Protein AF-A0A246RI44-F1 (afdb_monomer_lite)

Organism: NCBI:txid1185415

Sequence (104 aa):
MRSVHPERLMTLTTTYSGPARLILAGGARISGMASLSTNQRGGLNGWGGTFRPDEITTDLRNAVEGLQLELPYDRVGTVAVTGLRKLLATQVLMSLAGRGPAPF

pLDDT: mean 78.3, std 15.12, range [39.66, 93.5]

Secondary structure (DSSP, 8-state):
--------------EEEEEEEEEPTTS-EEEEEEEEE--GGG-TTEEEEEEEESS--HHHHH--SSEEEEETTTEEEEEEEEEEEE-SSS-EEEEEEEESS---

Foldseek 3Di:
DDDDDPPPVPPPFPWDWAWKWKQAQVRDTFIWIWIKTPPVPPDDFKIWTKTKTPFDDPSNVVGQPPMWMADPPRQIFHWGFPDWADPDPTIIMTIIMTGHHDSD

Structure (mmCIF, N/CA/C/O backbone):
data_AF-A0A246RI44-F1
#
_entry.id   AF-A0A246RI44-F1
#
loop_
_atom_site.group_PDB
_atom_site.id
_atom_site.type_symbol
_atom_site.label_atom_id
_atom_site.label_alt_id
_atom_site.label_comp_id
_atom_site.label_asym_id
_atom_site.label_entity_id
_atom_site.label_seq_id
_atom_site.pdbx_PDB_ins_code
_atom_site.Cartn_x
_atom_site.Cartn_y
_atom_site.Cartn_z
_atom_site.occupancy
_atom_site.B_iso_or_equiv
_atom_site.auth_seq_id
_atom_site.auth_comp_id
_atom_site.auth_asym_id
_atom_site.auth_atom_id
_atom_site.pdbx_PDB_model_num
ATOM 1 N N . MET A 1 1 ? 48.885 19.390 -6.237 1.00 43.50 1 MET A N 1
ATOM 2 C CA 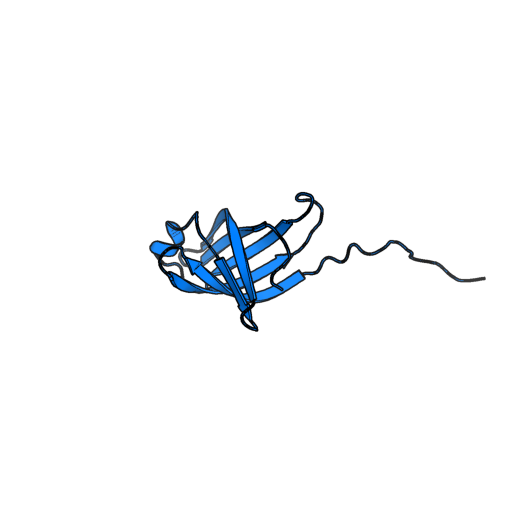. MET A 1 1 ? 47.914 19.126 -7.318 1.00 43.50 1 MET A CA 1
ATOM 3 C C . MET A 1 1 ? 46.693 18.463 -6.686 1.00 43.50 1 MET A C 1
ATOM 5 O O . MET A 1 1 ? 46.787 17.321 -6.260 1.00 43.50 1 MET A O 1
ATOM 9 N N . ARG A 1 2 ? 45.612 19.220 -6.455 1.00 43.88 2 ARG A N 1
ATOM 10 C CA . ARG A 1 2 ? 44.346 18.702 -5.906 1.00 43.88 2 ARG A CA 1
ATOM 11 C C . ARG A 1 2 ? 43.468 18.265 -7.079 1.00 43.88 2 ARG A C 1
ATOM 13 O O . ARG A 1 2 ? 43.229 19.098 -7.940 1.00 43.88 2 ARG A O 1
ATOM 20 N N . SER A 1 3 ? 42.971 17.030 -7.077 1.00 39.66 3 SER A N 1
ATOM 21 C CA . SER A 1 3 ? 41.554 16.766 -7.367 1.00 39.66 3 SER A CA 1
ATOM 22 C C . SER A 1 3 ? 41.204 15.319 -7.021 1.00 39.66 3 SER A C 1
ATOM 24 O O . SER A 1 3 ? 41.503 14.379 -7.755 1.00 39.66 3 SER A O 1
ATOM 26 N N . VAL A 1 4 ? 40.590 15.159 -5.852 1.00 48.78 4 VAL A N 1
ATOM 27 C CA . VAL A 1 4 ? 39.813 13.976 -5.480 1.00 48.78 4 VAL A CA 1
ATOM 28 C C . VAL A 1 4 ? 38.692 13.798 -6.506 1.00 48.78 4 VAL A C 1
ATOM 30 O O . VAL A 1 4 ? 37.872 14.695 -6.666 1.00 48.78 4 VAL A O 1
ATOM 33 N N . HIS A 1 5 ? 38.662 12.662 -7.201 1.00 42.47 5 HIS A N 1
ATOM 34 C CA . HIS A 1 5 ? 37.533 12.258 -8.040 1.00 42.47 5 HIS A CA 1
ATOM 35 C C . HIS A 1 5 ? 36.667 11.277 -7.238 1.00 42.47 5 HIS A C 1
ATOM 37 O O . HIS A 1 5 ? 37.057 10.118 -7.085 1.00 42.47 5 HIS A O 1
ATOM 43 N N . PRO A 1 6 ? 35.521 11.698 -6.678 1.00 45.72 6 PRO A N 1
ATOM 44 C CA . PRO A 1 6 ? 34.577 10.783 -6.059 1.00 45.72 6 PRO A CA 1
ATOM 45 C C . PRO A 1 6 ? 33.673 10.166 -7.136 1.00 45.72 6 PRO A C 1
ATOM 47 O O . PRO A 1 6 ? 32.471 10.393 -7.149 1.00 45.72 6 PRO A O 1
ATOM 50 N N . GLU A 1 7 ? 34.220 9.334 -8.020 1.00 49.16 7 GLU A N 1
ATOM 51 C CA . GLU A 1 7 ? 33.424 8.535 -8.974 1.00 49.16 7 GLU A CA 1
ATOM 52 C C . GLU A 1 7 ? 32.888 7.263 -8.282 1.00 49.16 7 GLU A C 1
ATOM 54 O O . GLU A 1 7 ? 32.915 6.152 -8.809 1.00 49.16 7 GLU A O 1
ATOM 59 N N . ARG A 1 8 ? 32.393 7.410 -7.047 1.00 43.38 8 ARG A N 1
ATOM 60 C CA . ARG A 1 8 ? 31.475 6.437 -6.460 1.00 43.38 8 ARG A CA 1
ATOM 61 C C . ARG A 1 8 ? 30.129 6.777 -7.075 1.00 43.38 8 ARG A C 1
ATOM 63 O O . ARG A 1 8 ? 29.426 7.610 -6.513 1.00 43.38 8 ARG A O 1
ATOM 70 N N . LEU A 1 9 ? 29.824 6.192 -8.238 1.00 49.47 9 LEU A N 1
ATOM 71 C CA . LEU A 1 9 ? 28.492 6.221 -8.848 1.00 49.47 9 LEU A CA 1
ATOM 72 C C . LEU A 1 9 ? 27.472 5.978 -7.737 1.00 49.47 9 LEU A C 1
ATOM 74 O O . LEU A 1 9 ? 27.310 4.865 -7.232 1.00 49.47 9 LEU A O 1
ATOM 78 N N . MET A 1 10 ? 26.876 7.077 -7.285 1.00 46.97 10 MET A N 1
ATOM 79 C CA . MET A 1 10 ? 25.803 7.082 -6.321 1.00 46.97 10 MET A CA 1
ATOM 80 C C . MET A 1 10 ? 24.724 6.222 -6.951 1.00 46.97 10 MET A C 1
ATOM 82 O O . MET A 1 10 ? 24.185 6.574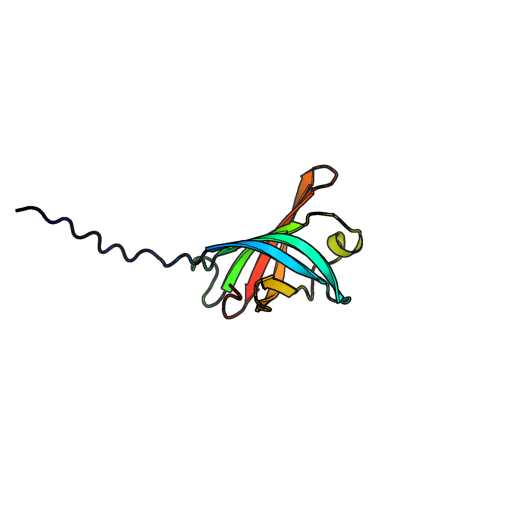 -7.997 1.00 46.97 10 MET A O 1
ATOM 86 N N . THR A 1 11 ? 24.453 5.062 -6.359 1.00 50.16 11 THR A N 1
ATOM 87 C CA . THR A 1 11 ? 23.245 4.302 -6.654 1.00 50.16 11 THR A CA 1
ATOM 88 C C . THR A 1 11 ? 22.099 5.305 -6.603 1.00 50.16 11 THR A C 1
ATOM 90 O O . THR A 1 11 ? 21.828 5.841 -5.525 1.00 50.16 11 THR A O 1
ATOM 93 N N . LEU A 1 12 ? 21.507 5.631 -7.760 1.00 51.38 12 LEU A N 1
ATOM 94 C CA . LEU A 1 12 ? 20.358 6.527 -7.872 1.00 51.38 12 LEU A CA 1
ATOM 95 C C . LEU A 1 12 ? 19.232 5.881 -7.073 1.00 51.38 12 LEU A C 1
ATOM 97 O O . LEU A 1 12 ? 18.485 5.032 -7.552 1.00 51.38 12 LEU A O 1
ATOM 101 N N . THR A 1 13 ? 19.191 6.216 -5.790 1.00 58.53 13 THR A N 1
ATOM 102 C CA . THR A 1 13 ? 18.172 5.753 -4.867 1.00 58.53 13 THR A CA 1
ATOM 103 C C . THR A 1 13 ? 17.025 6.714 -5.068 1.00 58.53 13 THR A C 1
ATOM 105 O O . THR A 1 13 ? 16.845 7.656 -4.295 1.00 58.53 13 THR A O 1
ATOM 108 N N . THR A 1 14 ? 16.302 6.544 -6.173 1.00 66.62 14 THR A N 1
ATOM 109 C CA . THR A 1 14 ? 15.111 7.344 -6.415 1.00 66.62 14 THR A CA 1
ATOM 110 C C . THR A 1 14 ? 14.139 6.984 -5.305 1.00 66.62 14 THR A C 1
ATOM 112 O O . THR A 1 14 ? 13.715 5.833 -5.168 1.00 66.62 14 THR A O 1
ATOM 115 N N . THR A 1 15 ? 13.916 7.961 -4.432 1.00 78.00 15 THR A N 1
ATOM 116 C CA . THR A 1 15 ? 13.123 7.809 -3.223 1.00 78.00 15 THR A CA 1
ATOM 117 C C . THR A 1 15 ? 11.956 8.765 -3.327 1.00 78.00 15 THR A C 1
ATOM 119 O O . THR A 1 15 ? 12.148 9.972 -3.453 1.00 78.00 15 THR A O 1
ATOM 122 N N . TYR A 1 16 ? 10.752 8.223 -3.274 1.00 86.56 16 TYR A N 1
ATOM 123 C CA . TYR A 1 16 ? 9.540 9.001 -3.120 1.00 86.56 16 TYR A CA 1
ATOM 124 C C . TYR A 1 16 ? 9.197 9.089 -1.641 1.00 86.56 16 TYR A C 1
ATOM 126 O O . TYR A 1 16 ? 9.228 8.084 -0.936 1.00 86.56 16 TYR A O 1
ATOM 134 N N . SER A 1 17 ? 8.851 10.280 -1.167 1.00 89.19 17 SER A N 1
ATOM 135 C CA . SER A 1 17 ? 8.324 10.478 0.177 1.00 89.19 17 SER A CA 1
ATOM 136 C C . SER A 1 17 ? 7.232 11.527 0.111 1.00 89.19 17 SER A C 1
ATOM 138 O O . SER A 1 17 ? 7.520 12.700 -0.124 1.00 89.19 17 SER A O 1
ATOM 140 N N . GLY A 1 18 ? 5.983 11.117 0.295 1.00 91.62 18 GLY A N 1
ATOM 141 C CA . GLY A 1 18 ? 4.866 12.032 0.130 1.00 91.62 18 GLY A CA 1
ATOM 142 C C . GLY A 1 18 ? 3.489 11.388 0.268 1.00 91.62 18 GLY A C 1
ATOM 143 O O . GLY A 1 18 ? 3.388 10.201 0.598 1.00 91.62 18 GLY A O 1
ATOM 144 N N . PRO A 1 19 ? 2.434 12.185 0.030 1.00 93.00 19 PRO A N 1
ATOM 145 C CA . PRO A 1 19 ? 1.052 11.733 0.095 1.00 93.00 19 PRO A CA 1
ATOM 146 C C . PRO A 1 19 ? 0.734 10.720 -1.004 1.00 93.00 19 PRO A C 1
ATOM 148 O O . PRO A 1 19 ? 0.894 11.007 -2.187 1.00 93.00 19 PRO A O 1
ATOM 151 N N . ALA A 1 20 ? 0.214 9.566 -0.617 1.00 93.50 20 ALA A N 1
ATOM 152 C CA . ALA A 1 20 ? -0.204 8.504 -1.517 1.00 93.50 20 ALA A CA 1
ATOM 153 C C . ALA A 1 20 ? -1.569 7.957 -1.094 1.00 93.50 20 ALA A C 1
ATOM 155 O O . ALA A 1 20 ? -2.034 8.172 0.029 1.00 93.50 20 ALA A O 1
ATOM 156 N N . ARG A 1 21 ? -2.207 7.215 -1.991 1.00 93.44 21 ARG A N 1
ATOM 157 C CA . ARG A 1 21 ? -3.461 6.517 -1.734 1.00 93.44 21 ARG A CA 1
ATOM 158 C C . ARG A 1 21 ? -3.278 5.033 -1.980 1.00 93.44 21 ARG A C 1
ATOM 160 O O . ARG A 1 21 ? -2.874 4.620 -3.060 1.00 93.44 21 ARG A O 1
ATOM 167 N N . LEU A 1 22 ? -3.593 4.222 -0.983 1.00 91.50 22 LEU A N 1
ATOM 168 C CA . LEU A 1 22 ? -3.669 2.781 -1.150 1.00 91.50 22 LEU A CA 1
ATOM 169 C C . LEU A 1 22 ? -5.072 2.418 -1.639 1.00 91.50 22 LEU A C 1
ATOM 171 O O . LEU A 1 22 ? -6.065 2.744 -0.989 1.00 91.50 22 LEU A O 1
ATOM 175 N N . ILE A 1 23 ? -5.148 1.756 -2.783 1.00 91.81 23 ILE A N 1
ATOM 176 C CA . ILE A 1 23 ? -6.376 1.231 -3.367 1.00 91.81 23 ILE A CA 1
ATOM 177 C C . ILE A 1 23 ? -6.443 -0.255 -3.021 1.00 91.81 23 ILE A C 1
ATOM 179 O O . ILE A 1 23 ? -5.552 -1.034 -3.370 1.00 91.81 23 ILE A O 1
ATOM 183 N N . LEU A 1 24 ? -7.493 -0.641 -2.303 1.00 89.88 24 LEU A N 1
ATOM 184 C CA . LEU A 1 24 ? -7.763 -2.032 -1.958 1.00 89.88 24 LEU A CA 1
ATOM 185 C C . LEU A 1 24 ? -8.410 -2.756 -3.144 1.00 89.88 24 LEU A C 1
ATOM 187 O O . LEU A 1 24 ? -9.064 -2.123 -3.971 1.00 89.88 24 LEU A O 1
ATOM 191 N N . ALA A 1 25 ? -8.328 -4.088 -3.181 1.00 85.19 25 ALA A N 1
ATOM 192 C CA . ALA A 1 25 ? -8.968 -4.903 -4.221 1.00 85.19 25 ALA A CA 1
ATOM 193 C C . ALA A 1 25 ? -10.488 -4.648 -4.357 1.00 85.19 25 ALA A C 1
ATOM 195 O O . ALA A 1 25 ? -11.048 -4.787 -5.439 1.00 85.19 25 ALA A O 1
ATOM 196 N N . GLY A 1 26 ? -11.150 -4.223 -3.273 1.00 81.00 26 GLY A N 1
ATOM 197 C CA . GLY A 1 26 ? -12.560 -3.814 -3.267 1.00 81.00 26 GLY A CA 1
ATOM 198 C C . GLY A 1 26 ? -12.834 -2.389 -3.772 1.00 81.00 26 GLY A C 1
ATOM 199 O O . GLY A 1 26 ? -13.961 -1.918 -3.663 1.00 81.00 26 GLY A O 1
ATOM 200 N N . GLY A 1 27 ? -11.825 -1.665 -4.268 1.00 84.19 27 GLY A N 1
ATOM 201 C CA . GLY A 1 27 ? -11.947 -0.290 -4.772 1.00 84.19 27 GLY A CA 1
ATOM 202 C C . GLY A 1 27 ? -11.929 0.805 -3.697 1.00 84.19 27 GLY A C 1
ATOM 203 O O . GLY A 1 27 ? -11.967 1.992 -4.028 1.00 84.19 27 GLY A O 1
ATOM 204 N N . ALA A 1 28 ? -11.843 0.435 -2.416 1.00 88.50 28 ALA A N 1
ATOM 205 C CA . ALA A 1 28 ? -11.675 1.386 -1.322 1.00 88.50 28 ALA A CA 1
ATOM 206 C C . ALA A 1 28 ? -10.324 2.109 -1.439 1.00 88.50 28 ALA A C 1
ATOM 208 O O . ALA A 1 28 ? -9.300 1.475 -1.689 1.00 88.50 28 ALA A O 1
ATOM 209 N N . ARG A 1 29 ? -10.324 3.433 -1.244 1.00 90.62 29 ARG A N 1
ATOM 210 C CA . ARG A 1 29 ? -9.127 4.281 -1.323 1.00 90.62 29 ARG A CA 1
ATOM 211 C C . ARG A 1 29 ? -8.786 4.820 0.056 1.00 90.62 29 ARG A C 1
ATOM 213 O O . ARG A 1 29 ? -9.637 5.425 0.701 1.00 90.62 29 ARG A O 1
ATOM 220 N N . ILE A 1 30 ? -7.547 4.624 0.483 1.00 90.81 30 ILE A N 1
ATOM 221 C CA . ILE A 1 30 ? -7.060 5.022 1.802 1.0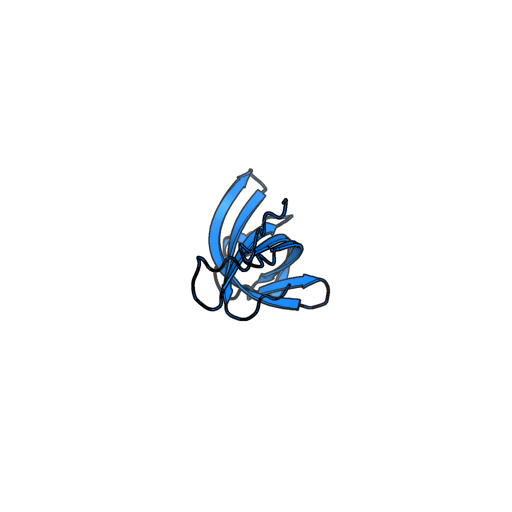0 90.81 30 ILE A CA 1
ATOM 222 C C . ILE A 1 30 ? -5.916 6.001 1.615 1.00 90.81 30 ILE A C 1
ATOM 224 O O . ILE A 1 30 ? -4.882 5.643 1.057 1.00 90.81 30 ILE A O 1
ATOM 228 N N . SER A 1 31 ? -6.098 7.229 2.084 1.00 92.69 31 SER A N 1
ATOM 229 C CA . SER A 1 31 ? -5.048 8.246 2.075 1.00 92.69 31 SER A CA 1
ATOM 230 C C . SER A 1 31 ? -3.990 7.959 3.139 1.00 92.69 31 SER A C 1
ATOM 232 O O . SER A 1 31 ? -4.273 7.384 4.195 1.00 92.69 31 SER A O 1
ATOM 234 N N . GLY A 1 32 ? -2.756 8.339 2.839 1.00 92.06 32 GLY A N 1
ATOM 235 C CA . GLY A 1 32 ?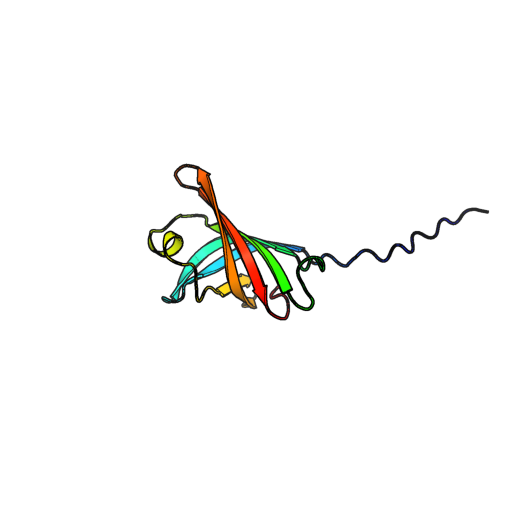 -1.652 8.224 3.771 1.00 92.06 32 GLY A CA 1
ATOM 236 C C . GLY A 1 32 ? -0.347 8.760 3.209 1.00 92.06 32 GLY A C 1
ATOM 237 O O . GLY A 1 32 ? -0.295 9.375 2.146 1.00 92.06 32 GLY A O 1
ATOM 238 N N . MET A 1 33 ? 0.737 8.476 3.916 1.00 93.12 33 MET A N 1
ATOM 239 C CA . MET A 1 33 ? 2.094 8.833 3.515 1.00 93.12 33 MET A CA 1
ATOM 240 C C . MET A 1 33 ? 2.849 7.589 3.052 1.00 93.12 33 MET A C 1
ATOM 242 O O . MET A 1 33 ? 3.009 6.636 3.820 1.00 93.12 33 MET A O 1
ATOM 246 N N . ALA A 1 34 ? 3.351 7.604 1.818 1.00 91.81 34 ALA A N 1
ATOM 247 C CA . ALA A 1 34 ? 4.247 6.574 1.305 1.00 91.81 34 ALA A CA 1
ATOM 248 C C . ALA A 1 34 ? 5.697 7.060 1.316 1.00 91.81 34 ALA A C 1
ATOM 250 O O . ALA A 1 34 ? 5.993 8.198 0.953 1.00 91.81 34 ALA A O 1
ATOM 251 N N . SER A 1 35 ? 6.605 6.166 1.690 1.00 90.31 35 SER A N 1
ATOM 252 C CA . SER A 1 35 ? 8.043 6.325 1.515 1.00 90.31 35 SER A CA 1
ATOM 253 C C . SER A 1 35 ? 8.551 5.135 0.715 1.00 90.31 35 SER A C 1
ATOM 255 O O . SER A 1 35 ? 8.605 4.029 1.246 1.00 90.31 35 SER A O 1
ATOM 257 N N . LEU A 1 36 ? 8.849 5.336 -0.567 1.00 88.56 36 LEU A N 1
ATOM 258 C CA . LEU A 1 36 ? 9.225 4.293 -1.522 1.00 88.56 36 LEU A CA 1
ATOM 259 C C . LEU A 1 36 ? 10.644 4.525 -2.014 1.00 88.56 36 LEU A C 1
ATOM 261 O O . LEU A 1 36 ? 11.061 5.663 -2.168 1.00 88.56 36 LEU A O 1
ATOM 265 N N . SER A 1 37 ? 11.366 3.456 -2.315 1.00 83.75 37 SER A N 1
ATOM 266 C CA . SER A 1 37 ? 12.708 3.509 -2.878 1.00 83.75 37 SER A CA 1
ATOM 267 C C . SER A 1 37 ? 12.937 2.360 -3.854 1.00 83.75 37 SER A C 1
ATOM 269 O O . SER A 1 37 ? 12.489 1.230 -3.640 1.00 83.75 37 SER A O 1
ATOM 271 N N . THR A 1 38 ? 13.684 2.632 -4.916 1.00 78.75 38 THR A N 1
ATOM 272 C CA . THR A 1 38 ? 14.234 1.617 -5.825 1.00 78.75 38 THR A CA 1
ATOM 273 C C . THR A 1 38 ? 15.608 1.175 -5.325 1.00 78.75 38 THR A C 1
ATOM 275 O O . THR A 1 38 ? 16.615 1.326 -6.015 1.00 78.75 38 THR A O 1
ATOM 278 N N . ASN A 1 39 ? 15.711 0.712 -4.076 1.00 65.50 39 ASN A N 1
ATOM 279 C CA . ASN A 1 39 ? 17.003 0.244 -3.584 1.00 65.50 39 ASN A CA 1
ATOM 280 C C . ASN A 1 39 ? 17.293 -1.134 -4.204 1.00 65.50 39 ASN A C 1
ATOM 282 O O . ASN A 1 39 ? 16.594 -2.106 -3.924 1.00 65.50 39 ASN A O 1
ATOM 286 N N . GLN A 1 40 ? 18.334 -1.224 -5.038 1.00 54.19 40 GLN A N 1
ATOM 287 C CA . GLN A 1 40 ? 18.695 -2.404 -5.848 1.00 54.19 40 GLN A CA 1
ATOM 288 C C . GLN A 1 40 ? 19.046 -3.672 -5.041 1.00 54.19 40 GLN A C 1
ATOM 290 O O . GLN A 1 40 ? 19.409 -4.700 -5.606 1.00 54.19 40 GLN A O 1
ATOM 295 N N . ARG A 1 41 ? 18.932 -3.634 -3.711 1.00 56.81 41 ARG A N 1
ATOM 296 C CA . ARG A 1 41 ? 19.245 -4.758 -2.823 1.00 56.81 41 ARG A CA 1
ATOM 297 C C . ARG A 1 41 ? 18.129 -5.817 -2.751 1.00 56.81 41 ARG A C 1
ATOM 299 O O . ARG A 1 41 ? 18.349 -6.862 -2.152 1.00 56.81 41 ARG A O 1
ATOM 306 N N . GLY A 1 42 ? 16.956 -5.553 -3.342 1.00 49.19 42 GLY A N 1
ATOM 307 C CA . GLY A 1 42 ? 15.752 -6.398 -3.256 1.00 49.19 42 GLY A CA 1
ATOM 308 C C . GLY A 1 42 ? 15.424 -7.276 -4.473 1.00 49.19 42 GLY A C 1
ATOM 309 O O . GLY A 1 42 ? 14.391 -7.937 -4.466 1.00 49.19 42 GLY A O 1
ATOM 310 N N . GLY A 1 43 ? 16.267 -7.312 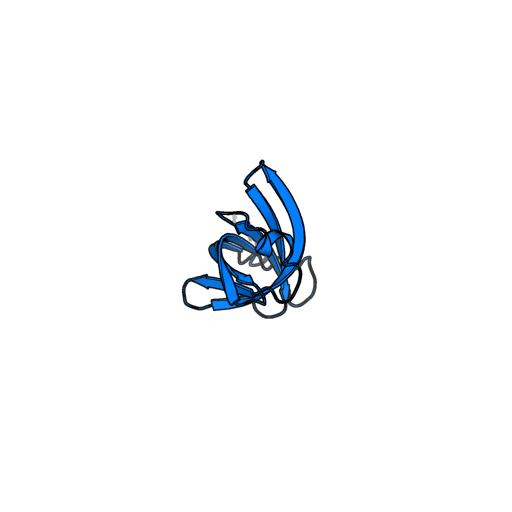-5.506 1.00 50.31 43 GLY A N 1
ATOM 311 C CA . GLY A 1 43 ? 16.021 -8.115 -6.709 1.00 50.31 43 GLY A CA 1
ATOM 312 C C . GLY A 1 43 ? 15.685 -7.276 -7.942 1.00 50.31 43 GLY A C 1
ATOM 313 O O . GLY A 1 43 ? 15.176 -6.162 -7.857 1.00 50.31 43 GLY A O 1
ATOM 314 N N . LEU A 1 44 ? 16.028 -7.839 -9.099 1.00 51.97 44 LEU A N 1
ATOM 315 C CA . LEU A 1 44 ? 16.426 -7.160 -10.336 1.00 51.97 44 LEU A CA 1
ATOM 316 C C . LEU A 1 44 ? 15.479 -6.115 -10.957 1.00 51.97 44 LEU A C 1
ATOM 318 O O . LEU A 1 44 ? 15.933 -5.451 -11.871 1.00 51.97 44 LEU A O 1
ATOM 322 N N . ASN A 1 45 ? 14.233 -5.922 -10.510 1.00 60.19 45 ASN A N 1
ATOM 323 C CA . ASN A 1 45 ? 13.289 -4.946 -11.097 1.00 60.19 45 ASN A CA 1
ATOM 324 C C . ASN A 1 45 ? 12.170 -4.532 -10.113 1.00 60.19 45 ASN A C 1
ATOM 326 O O . ASN A 1 45 ? 11.003 -4.413 -10.496 1.00 60.19 45 ASN A O 1
ATOM 330 N N . GLY A 1 46 ? 12.488 -4.421 -8.822 1.00 73.00 46 GLY A N 1
ATOM 331 C CA . GLY A 1 46 ? 11.516 -4.090 -7.777 1.00 73.00 4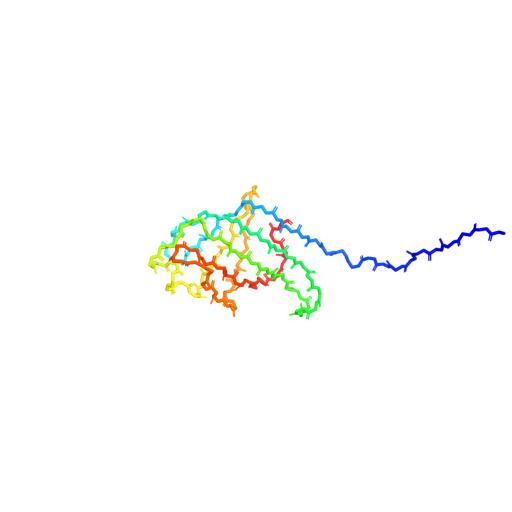6 GLY A CA 1
ATOM 332 C C . GLY A 1 46 ? 11.754 -2.720 -7.150 1.00 73.00 46 GLY A C 1
ATOM 333 O O . GLY A 1 46 ? 12.875 -2.215 -7.101 1.00 73.00 46 GLY A O 1
ATOM 334 N N . TRP A 1 47 ? 10.688 -2.147 -6.612 1.00 84.69 47 TRP A N 1
ATOM 335 C CA . TRP A 1 47 ? 10.735 -0.999 -5.712 1.00 84.69 47 TRP A CA 1
ATOM 336 C C . TRP A 1 47 ? 9.990 -1.374 -4.440 1.00 84.69 47 TRP A C 1
ATOM 338 O O . TRP A 1 47 ? 9.150 -2.268 -4.434 1.00 84.69 47 TRP A O 1
ATOM 348 N N . GLY A 1 48 ? 10.304 -0.734 -3.330 1.00 85.75 48 GLY A N 1
ATOM 349 C CA . GLY A 1 48 ? 9.663 -1.069 -2.069 1.00 85.75 48 GLY A CA 1
ATOM 350 C C . GLY A 1 48 ? 9.776 0.063 -1.083 1.00 85.75 48 GLY A C 1
ATOM 351 O O . GLY A 1 48 ? 10.439 1.067 -1.337 1.00 85.75 48 GLY A O 1
ATOM 352 N N . GLY A 1 49 ? 9.108 -0.078 0.045 1.00 88.75 49 GLY A N 1
ATOM 353 C CA . GLY A 1 49 ? 9.038 1.011 0.990 1.00 88.75 49 GLY A CA 1
ATOM 354 C C . GLY A 1 49 ? 8.047 0.770 2.097 1.00 88.75 49 GLY A C 1
ATOM 355 O O . GLY A 1 49 ? 7.751 -0.368 2.460 1.00 88.75 49 GLY A O 1
ATOM 356 N N . THR A 1 50 ? 7.535 1.865 2.631 1.00 91.06 50 THR A N 1
ATOM 357 C CA . THR A 1 50 ? 6.502 1.835 3.650 1.00 91.06 50 THR A CA 1
ATOM 358 C C . THR A 1 50 ? 5.331 2.735 3.303 1.00 91.06 50 THR A C 1
ATOM 360 O O . THR A 1 50 ? 5.501 3.750 2.633 1.00 91.06 50 THR A O 1
ATOM 363 N N . PHE A 1 51 ? 4.147 2.364 3.775 1.00 91.50 51 PHE A N 1
ATOM 364 C CA . PHE A 1 51 ? 2.939 3.170 3.701 1.00 91.50 51 PHE A CA 1
ATOM 365 C C . PHE A 1 51 ? 2.335 3.319 5.091 1.00 91.50 51 PHE A C 1
ATOM 367 O O . PHE A 1 51 ? 2.173 2.345 5.834 1.00 91.50 51 PHE A O 1
ATOM 374 N N . ARG A 1 52 ? 2.034 4.563 5.448 1.00 92.00 52 ARG A N 1
ATOM 375 C CA . ARG A 1 52 ? 1.381 4.947 6.693 1.00 92.00 52 ARG A CA 1
ATOM 376 C C . ARG A 1 52 ? 0.004 5.490 6.345 1.00 92.00 52 ARG A C 1
ATOM 378 O O . ARG A 1 52 ? -0.061 6.633 5.904 1.00 92.00 52 ARG A O 1
ATOM 385 N N . PRO A 1 53 ? -1.062 4.701 6.506 1.00 90.75 53 PRO A N 1
ATOM 386 C CA . PRO A 1 53 ? -2.412 5.207 6.341 1.00 90.75 53 PRO A CA 1
ATOM 387 C C . PRO A 1 53 ? -2.705 6.254 7.416 1.00 90.75 53 PRO A C 1
ATOM 389 O O . PRO A 1 53 ? -2.258 6.111 8.561 1.00 90.75 53 PRO A O 1
ATOM 392 N N . ASP A 1 54 ? -3.483 7.267 7.055 1.00 89.19 54 ASP A N 1
ATOM 393 C CA . ASP A 1 54 ? -3.949 8.273 8.013 1.00 89.19 54 ASP A CA 1
ATOM 394 C C . ASP A 1 54 ? -4.990 7.674 8.975 1.00 89.19 54 ASP A C 1
ATOM 396 O O . ASP A 1 54 ? -5.043 8.032 10.152 1.00 89.19 54 ASP A O 1
ATOM 400 N N . GLU A 1 55 ? -5.755 6.686 8.497 1.00 85.19 55 GLU A N 1
ATOM 401 C CA . GLU A 1 55 ? -6.781 5.974 9.256 1.00 85.19 55 GLU A CA 1
ATOM 402 C C . GLU A 1 55 ? -6.668 4.456 9.074 1.00 85.19 55 GLU A C 1
ATOM 404 O O . GLU A 1 55 ? -6.422 3.948 7.979 1.00 85.19 55 GLU A O 1
ATOM 409 N N . ILE A 1 56 ? -6.887 3.699 10.152 1.00 82.12 56 ILE A N 1
ATOM 410 C CA . ILE A 1 56 ? -6.959 2.237 10.078 1.00 82.12 56 ILE A CA 1
ATOM 411 C C . ILE A 1 56 ? -8.412 1.810 9.952 1.00 82.12 56 ILE A C 1
ATOM 413 O O . ILE A 1 56 ? -9.159 1.858 10.930 1.00 82.12 56 ILE A O 1
ATOM 417 N N . THR A 1 57 ? -8.775 1.285 8.789 1.00 81.31 57 THR A N 1
ATOM 418 C CA . THR A 1 57 ? -10.063 0.620 8.589 1.00 81.31 57 THR A CA 1
ATOM 419 C C . THR A 1 57 ? -9.943 -0.891 8.800 1.00 81.31 57 THR A C 1
ATOM 421 O O . THR A 1 57 ? -8.854 -1.472 8.743 1.00 81.31 57 THR A O 1
ATOM 424 N N . THR A 1 58 ? -11.068 -1.553 9.069 1.00 80.00 58 THR A N 1
ATOM 425 C CA . THR A 1 58 ? -11.127 -3.023 9.140 1.00 80.00 58 THR A CA 1
ATOM 426 C C . THR A 1 58 ? -10.716 -3.650 7.808 1.00 80.00 58 THR A C 1
ATOM 428 O O . THR A 1 58 ? -9.957 -4.617 7.797 1.00 80.00 58 THR A O 1
ATOM 431 N N . ASP A 1 59 ? -11.124 -3.040 6.694 1.00 79.75 59 ASP A N 1
ATOM 432 C CA . ASP A 1 59 ? -10.781 -3.495 5.345 1.00 79.75 59 ASP A CA 1
ATOM 433 C C . ASP A 1 59 ? -9.274 -3.456 5.111 1.00 79.75 59 ASP A C 1
ATOM 435 O O . ASP A 1 59 ? -8.701 -4.405 4.587 1.00 79.75 59 ASP A O 1
ATOM 439 N N . LEU A 1 60 ? -8.607 -2.404 5.589 1.00 80.62 60 LEU A N 1
ATOM 440 C CA . LEU A 1 60 ? -7.160 -2.263 5.493 1.00 80.62 60 LEU A CA 1
ATOM 441 C C . LEU A 1 60 ? -6.397 -3.329 6.274 1.00 80.62 60 LEU A C 1
ATOM 443 O O . LEU A 1 60 ? -5.347 -3.784 5.832 1.00 80.62 60 LEU A O 1
ATOM 447 N N . ARG A 1 61 ? -6.910 -3.729 7.442 1.00 77.31 61 ARG A N 1
ATOM 448 C CA . ARG A 1 61 ? -6.301 -4.803 8.241 1.00 77.31 61 ARG A CA 1
ATOM 449 C C . ARG A 1 61 ? -6.413 -6.163 7.559 1.00 77.31 61 ARG A C 1
ATOM 451 O O . ARG A 1 61 ? -5.538 -6.998 7.760 1.00 77.31 61 ARG A O 1
ATOM 458 N N . ASN A 1 62 ? -7.472 -6.365 6.782 1.00 77.12 62 ASN A N 1
ATOM 459 C CA . ASN A 1 62 ? -7.724 -7.608 6.061 1.00 77.12 62 ASN A CA 1
ATOM 460 C C . ASN A 1 62 ? -7.122 -7.605 4.647 1.00 77.12 62 ASN A C 1
ATOM 462 O O . ASN A 1 62 ? -7.011 -8.659 4.024 1.00 77.12 62 ASN A O 1
ATOM 466 N N . ALA A 1 63 ? -6.724 -6.442 4.129 1.00 74.50 63 ALA A N 1
ATOM 467 C CA . ALA A 1 63 ? -6.185 -6.312 2.788 1.00 74.50 63 ALA A CA 1
ATOM 468 C C . ALA A 1 63 ? -4.687 -6.641 2.757 1.00 74.50 63 ALA A C 1
ATOM 470 O O . ALA A 1 63 ? -3.837 -5.854 3.171 1.00 74.50 63 ALA A O 1
ATOM 471 N N . VAL A 1 64 ? -4.375 -7.825 2.239 1.00 72.50 64 VAL A N 1
ATOM 472 C CA . VAL A 1 64 ? -3.001 -8.324 2.052 1.00 72.50 64 VAL A CA 1
ATOM 473 C C . VAL A 1 64 ? -2.646 -8.544 0.579 1.00 72.50 64 VAL A C 1
ATOM 475 O O . VAL A 1 64 ? -1.473 -8.509 0.214 1.00 72.50 64 VAL A O 1
ATOM 478 N N . GLU A 1 65 ? -3.655 -8.700 -0.279 1.00 79.56 65 GLU A N 1
ATOM 479 C CA . GLU A 1 65 ? -3.513 -9.015 -1.701 1.00 79.56 65 GLU A CA 1
ATOM 480 C C . GLU A 1 65 ? -4.290 -8.031 -2.581 1.00 79.56 65 GLU A C 1
ATOM 482 O O . GLU A 1 65 ? -5.220 -7.360 -2.130 1.00 79.56 65 GLU A O 1
ATOM 487 N N . GLY A 1 66 ? -3.894 -7.940 -3.856 1.00 82.88 66 GLY A N 1
ATOM 488 C CA . GLY A 1 66 ? -4.571 -7.094 -4.845 1.00 82.88 66 GLY A CA 1
ATOM 489 C C . GLY A 1 66 ? -4.497 -5.596 -4.539 1.00 82.88 66 GLY A C 1
ATOM 490 O O . GLY A 1 66 ? -5.391 -4.845 -4.917 1.00 82.88 66 GLY A O 1
ATOM 491 N N . LEU A 1 67 ? -3.455 -5.166 -3.827 1.00 89.38 67 LEU A N 1
ATOM 492 C CA . LEU A 1 67 ? -3.264 -3.778 -3.435 1.00 89.38 67 LEU A CA 1
ATOM 493 C C . LEU A 1 67 ? -2.600 -2.980 -4.558 1.00 89.38 67 LEU A C 1
ATOM 495 O O . LEU A 1 67 ? -1.643 -3.428 -5.199 1.00 89.38 67 LEU A O 1
ATOM 499 N N . GLN A 1 68 ? -3.073 -1.758 -4.757 1.00 91.38 68 GLN A N 1
ATOM 500 C CA . GLN A 1 68 ? -2.431 -0.789 -5.634 1.00 91.38 68 GLN A CA 1
ATOM 501 C C . GLN A 1 68 ? -2.089 0.465 -4.845 1.00 91.38 68 GLN A C 1
ATOM 503 O O . GLN A 1 68 ? -2.806 0.862 -3.932 1.00 91.38 68 GLN A O 1
ATOM 508 N N . LEU A 1 69 ? -0.972 1.084 -5.190 1.00 90.81 69 LEU A N 1
ATOM 509 C CA . LEU A 1 69 ? -0.551 2.349 -4.624 1.00 90.81 69 LEU A CA 1
ATOM 510 C C . LEU A 1 69 ? -0.648 3.415 -5.708 1.00 90.81 69 LEU A C 1
ATOM 512 O O . LEU A 1 69 ? 0.054 3.344 -6.716 1.00 90.81 69 LEU A O 1
ATOM 516 N N . GLU A 1 70 ? -1.530 4.376 -5.485 1.00 91.94 70 GLU A N 1
ATOM 517 C CA . GLU A 1 70 ? -1.702 5.579 -6.287 1.00 91.94 70 GLU A CA 1
ATOM 518 C C . GLU A 1 70 ? -0.879 6.709 -5.666 1.00 91.94 70 GLU A C 1
ATOM 520 O O . GLU A 1 70 ? -0.967 7.011 -4.474 1.00 91.94 70 GLU A O 1
ATOM 525 N N . LEU A 1 71 ? -0.046 7.321 -6.488 1.00 89.56 71 LEU A N 1
ATOM 526 C CA . LEU A 1 71 ? 0.771 8.480 -6.179 1.00 89.56 71 LEU A CA 1
ATOM 527 C C . LEU A 1 71 ? 0.168 9.712 -6.869 1.00 89.56 71 LEU A C 1
ATOM 529 O O . LEU A 1 71 ? -0.694 9.579 -7.743 1.00 89.56 71 LEU A O 1
ATOM 533 N N . PRO A 1 72 ? 0.619 10.929 -6.518 1.00 85.19 72 PRO A N 1
ATOM 534 C CA . PRO A 1 72 ? 0.221 12.132 -7.235 1.00 85.19 72 PRO A CA 1
ATOM 535 C C . PRO A 1 72 ? 0.495 12.012 -8.741 1.00 85.19 72 PRO A C 1
ATOM 537 O O . PRO A 1 72 ? 1.407 11.294 -9.156 1.00 85.19 72 PRO A O 1
ATOM 540 N N . TYR A 1 73 ? -0.258 12.765 -9.546 1.00 83.56 73 TYR A N 1
ATOM 541 C CA . TYR A 1 73 ? -0.191 12.730 -11.015 1.00 83.56 73 TYR A CA 1
ATOM 542 C C . TYR A 1 73 ? -0.642 11.393 -11.633 1.00 83.56 73 TYR A C 1
ATOM 544 O O . TYR A 1 73 ? -0.054 10.941 -12.614 1.00 83.56 73 TYR A O 1
ATOM 552 N N . ASP A 1 74 ? -1.660 10.757 -11.041 1.00 80.56 74 ASP A N 1
ATOM 553 C CA . ASP A 1 74 ? -2.316 9.532 -11.534 1.00 80.56 74 ASP A CA 1
ATOM 554 C C . ASP A 1 74 ? -1.371 8.340 -11.746 1.00 80.56 74 ASP A C 1
ATOM 556 O O . ASP A 1 74 ? -1.642 7.426 -12.531 1.00 80.56 74 ASP A O 1
ATOM 560 N N . ARG A 1 75 ? -0.234 8.324 -11.043 1.00 87.00 75 ARG A N 1
ATOM 561 C CA . ARG A 1 75 ? 0.723 7.229 -11.165 1.00 87.00 75 ARG A CA 1
ATOM 562 C C . ARG A 1 75 ? 0.334 6.092 -10.235 1.00 87.00 75 ARG A C 1
ATOM 564 O O . ARG A 1 75 ? 0.282 6.269 -9.023 1.00 87.00 75 ARG A O 1
ATOM 571 N N . VAL A 1 76 ? 0.102 4.910 -10.794 1.00 88.31 76 VAL A N 1
ATOM 572 C CA . VAL A 1 76 ? -0.362 3.742 -10.038 1.00 88.31 76 VAL A CA 1
ATOM 573 C C . VAL A 1 76 ? 0.609 2.582 -10.200 1.00 88.31 76 VAL A C 1
ATOM 575 O O . VAL A 1 76 ? 1.056 2.276 -11.304 1.00 88.31 76 VAL A O 1
ATOM 578 N N . GLY A 1 77 ? 0.920 1.910 -9.094 1.00 87.94 77 GLY A N 1
ATOM 579 C CA . GLY A 1 77 ? 1.739 0.703 -9.084 1.00 87.94 77 GLY A CA 1
ATOM 580 C C . GLY A 1 77 ? 1.106 -0.410 -8.262 1.00 87.94 77 GLY A C 1
ATOM 581 O O . GLY A 1 77 ? 0.558 -0.170 -7.189 1.00 87.94 77 GLY A O 1
ATOM 582 N N . THR A 1 78 ? 1.202 -1.647 -8.746 1.00 88.81 78 THR A N 1
ATOM 583 C CA . THR A 1 78 ? 0.776 -2.815 -7.962 1.00 88.81 78 THR A CA 1
ATOM 584 C C . THR A 1 78 ? 1.782 -3.072 -6.845 1.00 88.81 78 THR A C 1
ATOM 586 O O . THR A 1 78 ? 2.990 -3.122 -7.096 1.00 88.81 78 THR A O 1
ATOM 589 N N . VAL A 1 79 ? 1.282 -3.255 -5.625 1.00 87.81 79 VAL A N 1
ATOM 590 C CA . VAL A 1 79 ? 2.095 -3.503 -4.432 1.00 87.81 79 VAL A CA 1
ATOM 591 C C . VAL A 1 79 ? 1.621 -4.751 -3.705 1.00 87.81 79 VAL A C 1
ATOM 593 O O . VAL A 1 79 ? 0.438 -5.069 -3.670 1.00 87.81 79 VAL A O 1
ATOM 596 N N . ALA A 1 80 ? 2.561 -5.452 -3.091 1.00 87.00 80 ALA A N 1
ATOM 597 C CA . ALA A 1 80 ? 2.297 -6.493 -2.117 1.00 87.00 80 ALA A CA 1
ATOM 598 C C . ALA A 1 80 ? 2.695 -5.985 -0.730 1.00 87.00 80 ALA A C 1
ATOM 600 O O . ALA A 1 80 ? 3.740 -5.343 -0.576 1.00 87.00 80 ALA A O 1
ATOM 601 N N . VAL A 1 81 ? 1.886 -6.290 0.283 1.00 87.56 81 VAL A N 1
ATOM 602 C CA . VAL A 1 81 ? 2.262 -6.042 1.677 1.00 87.56 81 VAL A CA 1
ATOM 603 C C . VAL A 1 81 ? 3.198 -7.159 2.118 1.00 87.56 81 VAL A C 1
ATOM 605 O O . VAL A 1 81 ? 2.826 -8.327 2.146 1.00 87.56 81 VAL A O 1
ATOM 608 N N . THR A 1 82 ? 4.430 -6.797 2.458 1.00 85.56 82 THR A N 1
ATOM 609 C CA . THR A 1 82 ? 5.442 -7.734 2.969 1.00 85.56 82 THR A CA 1
ATOM 610 C C . THR A 1 82 ? 5.494 -7.759 4.492 1.00 85.56 82 THR A C 1
ATOM 612 O O . THR A 1 82 ? 6.074 -8.668 5.080 1.00 85.56 82 THR A O 1
ATOM 615 N N . GLY A 1 83 ? 4.875 -6.778 5.146 1.00 84.88 83 GLY A N 1
ATOM 616 C CA . GLY A 1 83 ? 4.766 -6.728 6.595 1.00 84.88 83 GLY A CA 1
ATOM 617 C C . GLY A 1 83 ? 3.800 -5.648 7.052 1.00 84.88 83 GLY A C 1
ATOM 618 O O . GLY A 1 83 ? 3.671 -4.602 6.421 1.00 84.88 83 GLY A O 1
ATOM 619 N N . LEU A 1 84 ? 3.138 -5.888 8.178 1.00 86.88 84 LEU A N 1
ATOM 620 C CA . LEU A 1 84 ? 2.276 -4.915 8.833 1.00 86.88 84 LEU A CA 1
ATOM 621 C C . LEU A 1 84 ? 2.733 -4.764 10.279 1.00 86.88 84 LEU A C 1
ATOM 623 O O . LEU A 1 84 ? 2.730 -5.725 11.048 1.00 86.88 84 LEU A O 1
ATOM 627 N N . ARG A 1 85 ? 3.125 -3.551 10.661 1.00 85.50 85 ARG A N 1
ATOM 628 C CA . ARG A 1 85 ? 3.550 -3.236 12.023 1.00 85.50 85 ARG A CA 1
ATOM 629 C C . ARG A 1 85 ? 2.602 -2.228 12.643 1.00 85.50 85 ARG A C 1
ATOM 631 O O . ARG A 1 85 ? 2.432 -1.126 12.135 1.00 85.50 85 ARG A O 1
ATOM 638 N N . LYS A 1 86 ? 2.010 -2.576 13.780 1.00 82.69 86 LYS A N 1
ATOM 639 C CA . LYS A 1 86 ? 1.234 -1.626 14.578 1.00 82.69 86 LYS A CA 1
ATOM 640 C C . LYS A 1 86 ? 2.195 -0.686 15.309 1.00 82.69 86 LYS A C 1
ATOM 642 O O . LYS A 1 86 ? 3.079 -1.158 16.019 1.00 82.69 86 LYS A O 1
ATOM 647 N N . LEU A 1 87 ? 2.042 0.620 15.101 1.00 79.38 87 LEU A N 1
ATOM 648 C CA . LEU A 1 87 ? 2.829 1.645 15.794 1.00 79.38 87 LEU A CA 1
ATOM 649 C C . LEU A 1 87 ? 2.093 2.134 17.047 1.00 79.38 87 LEU A C 1
ATOM 651 O O . LEU A 1 87 ? 2.680 2.191 18.121 1.00 79.38 87 LEU A O 1
ATOM 655 N N . LEU A 1 88 ? 0.798 2.441 16.917 1.00 78.75 88 LEU A N 1
ATOM 656 C CA . LEU A 1 88 ? -0.074 2.922 17.997 1.00 78.75 88 LEU A CA 1
ATOM 657 C C . LEU A 1 88 ? -1.455 2.258 17.908 1.00 78.75 88 LEU A C 1
ATOM 659 O O . LEU A 1 88 ? -1.728 1.483 16.990 1.00 78.75 88 LEU A O 1
ATOM 663 N N . ALA A 1 89 ? -2.358 2.561 18.848 1.00 74.75 89 ALA A N 1
ATOM 664 C CA . ALA A 1 89 ? -3.736 2.057 18.824 1.00 74.75 89 ALA A CA 1
ATOM 665 C C . ALA A 1 89 ? -4.449 2.348 17.486 1.00 74.75 89 ALA A C 1
ATOM 667 O O . ALA A 1 89 ? -5.172 1.486 16.983 1.00 74.75 89 ALA A O 1
ATOM 668 N N . THR A 1 90 ? -4.161 3.511 16.894 1.00 79.50 90 THR A N 1
ATOM 669 C CA . THR A 1 90 ? -4.763 4.040 15.662 1.00 79.50 90 THR A CA 1
ATOM 670 C C . THR A 1 90 ? -3.790 4.156 14.486 1.00 79.50 90 THR A C 1
ATOM 672 O O . THR A 1 90 ? -4.205 4.591 13.421 1.00 79.50 90 THR A O 1
ATOM 675 N N . GLN A 1 91 ? -2.519 3.754 14.630 1.00 83.44 91 GLN A N 1
ATOM 676 C CA . GLN A 1 91 ? -1.525 3.865 13.551 1.00 83.44 91 GLN A CA 1
ATOM 677 C C . GLN A 1 91 ? -0.843 2.535 13.233 1.00 83.44 91 GLN A C 1
ATOM 679 O O . GLN A 1 91 ? -0.396 1.811 14.128 1.00 83.44 91 GLN A O 1
ATOM 684 N N . VAL A 1 92 ? -0.717 2.244 11.939 1.00 88.00 92 VAL A N 1
ATOM 685 C CA . VAL A 1 92 ? 0.042 1.110 11.400 1.00 88.00 92 VAL A CA 1
ATOM 686 C C . VAL A 1 92 ? 1.058 1.606 10.383 1.00 88.00 92 VAL A C 1
ATOM 688 O O . VAL A 1 92 ? 0.909 2.667 9.784 1.00 88.00 92 VAL A O 1
ATOM 691 N N . LEU A 1 93 ? 2.106 0.822 10.209 1.00 89.75 93 LEU A N 1
ATOM 692 C CA . LEU A 1 93 ? 3.113 0.971 9.182 1.00 89.75 93 LEU A CA 1
ATOM 693 C C . LEU A 1 93 ? 3.090 -0.299 8.346 1.00 89.75 93 LEU A C 1
ATOM 695 O O . LEU A 1 93 ? 3.297 -1.392 8.875 1.00 89.75 93 LEU A O 1
ATOM 699 N N . MET A 1 94 ? 2.838 -0.158 7.055 1.00 90.62 94 MET A N 1
ATOM 700 C CA . MET A 1 94 ? 2.873 -1.273 6.115 1.00 90.62 94 MET A CA 1
ATOM 701 C C . MET A 1 94 ? 4.199 -1.242 5.395 1.00 90.62 94 MET A C 1
ATOM 703 O O . MET A 1 94 ? 4.581 -0.195 4.885 1.00 90.62 94 MET A O 1
ATOM 707 N N . SER A 1 95 ? 4.885 -2.369 5.329 1.00 89.38 95 SER A N 1
ATOM 708 C CA . SER A 1 95 ? 5.990 -2.582 4.409 1.00 89.38 95 SER A CA 1
ATOM 709 C C . SER A 1 95 ? 5.418 -3.046 3.078 1.00 89.38 95 SER A C 1
ATOM 711 O O . SER A 1 95 ? 4.648 -4.004 3.028 1.00 89.38 95 SER A O 1
ATOM 713 N N . LEU A 1 96 ? 5.778 -2.341 2.012 1.00 88.75 96 LEU A N 1
ATOM 714 C CA . LEU A 1 96 ? 5.301 -2.582 0.659 1.00 88.75 96 LEU A CA 1
ATOM 715 C C . LEU A 1 96 ? 6.456 -3.018 -0.239 1.00 88.75 96 LEU A C 1
ATOM 717 O O . LEU A 1 96 ? 7.565 -2.486 -0.144 1.00 88.75 96 LEU A O 1
ATOM 721 N N . ALA A 1 97 ? 6.168 -3.937 -1.153 1.00 86.88 97 ALA A N 1
ATOM 722 C CA . ALA A 1 97 ? 7.034 -4.287 -2.268 1.00 86.88 97 ALA A CA 1
ATOM 723 C C . ALA A 1 97 ? 6.229 -4.241 -3.568 1.00 86.88 97 ALA A C 1
ATOM 725 O O . ALA A 1 97 ? 5.235 -4.946 -3.721 1.00 86.88 97 ALA A O 1
ATOM 726 N N . GLY A 1 98 ? 6.654 -3.402 -4.500 1.00 85.50 98 GLY A N 1
ATOM 727 C CA . GLY A 1 98 ? 6.132 -3.331 -5.854 1.00 85.50 98 GLY A CA 1
ATOM 728 C C . GLY A 1 98 ? 7.010 -4.089 -6.845 1.00 85.50 98 GLY A C 1
ATOM 729 O O . GLY A 1 98 ? 8.205 -4.315 -6.626 1.00 85.50 98 GLY A O 1
ATOM 730 N N . ARG A 1 99 ? 6.398 -4.492 -7.958 1.00 77.50 99 ARG A N 1
ATOM 731 C CA . ARG A 1 99 ? 7.079 -5.127 -9.095 1.00 77.50 99 ARG A CA 1
ATOM 732 C C . ARG A 1 99 ? 7.000 -4.213 -10.317 1.00 77.50 99 ARG A C 1
ATOM 734 O O . ARG A 1 99 ? 5.987 -3.546 -10.510 1.00 77.50 99 ARG A O 1
ATOM 741 N N . GLY A 1 100 ? 8.030 -4.239 -11.161 1.00 74.38 100 GLY A N 1
ATOM 742 C CA . GLY A 1 100 ? 8.072 -3.453 -12.394 1.00 74.38 100 GLY A CA 1
ATOM 743 C C . GLY A 1 100 ? 8.629 -2.039 -12.182 1.00 74.38 100 GLY A C 1
ATOM 744 O O . GLY A 1 100 ? 9.302 -1.794 -11.177 1.00 74.38 100 GLY A O 1
ATOM 745 N N . PRO A 1 101 ? 8.396 -1.107 -13.126 1.00 74.12 101 PRO A N 1
ATOM 746 C CA . PRO A 1 101 ? 8.900 0.254 -13.001 1.00 74.12 101 PRO A CA 1
ATOM 747 C C . PRO A 1 101 ? 8.296 0.940 -11.773 1.00 74.12 101 PRO A C 1
ATOM 749 O O . PRO A 1 101 ? 7.131 0.731 -11.426 1.00 74.12 101 PRO A O 1
ATOM 752 N N . ALA A 1 102 ? 9.108 1.753 -11.102 1.00 75.50 102 ALA A N 1
ATOM 753 C CA . ALA A 1 102 ? 8.640 2.561 -9.990 1.00 75.50 102 ALA A CA 1
ATOM 754 C C . ALA A 1 102 ? 7.569 3.560 -10.459 1.00 75.50 102 ALA A C 1
ATOM 756 O O . ALA A 1 102 ? 7.781 4.238 -11.463 1.00 75.50 102 ALA A O 1
ATOM 757 N N . PRO A 1 103 ? 6.441 3.686 -9.740 1.00 72.94 103 PRO A N 1
ATOM 758 C CA . PRO A 1 103 ? 5.362 4.589 -10.114 1.00 72.94 103 PRO A CA 1
ATOM 759 C C . PRO A 1 103 ? 5.620 6.036 -9.662 1.00 72.94 103 PRO A C 1
ATOM 761 O O . PRO A 1 103 ? 4.704 6.838 -9.719 1.00 72.94 103 PRO A O 1
ATOM 764 N N . PHE A 1 104 ? 6.817 6.400 -9.194 1.00 74.69 104 PHE A N 1
ATOM 765 C CA . PHE A 1 104 ? 7.136 7.742 -8.682 1.00 74.69 104 PHE A CA 1
ATOM 766 C C . PHE A 1 104 ? 8.084 8.531 -9.579 1.00 74.69 104 PHE A C 1
ATOM 768 O O . PHE A 1 104 ? 8.831 7.915 -10.365 1.00 74.69 104 PHE A O 1
#

Radius of gyration: 16.14 Å; chains: 1; bounding box: 60×28×32 Å